Protein AF-A0A924K5R7-F1 (afdb_monomer)

Nearest PDB structures (foldseek):
  2pjr-assembly1_G  TM=7.767E-01  e=1.883E-01  Geobacillus stearothermophilus

pLDDT: mean 79.36, std 16.18, range [39.41, 94.88]

Sequence (111 aa):
PFKPGDDDKAMSEATGPMSESIVQRLQEERRLMYVGITRAQRSLSVSWTKKRKKGREMVAGLPSRFIAEMALEKSTTKEDPREKLKALRAEFARKASDSAAAAAAADQGIG

Secondary structure (DSSP, 8-state):
-----------S---STHHHHHHHHHHHHHHHHHHHHHH-SS-------SEEEETTEEEEPPPPHHHHHTTTTS------HHHHHHHHHHHHHHHHHHHHHHHHHHHTT--

Mean predicted aligned error: 16.39 Å

Radius of gyration: 31.6 Å; Cα contacts (8 Å, |Δi|>4): 25; chains: 1; bounding box: 84×30×81 Å

Structure (mmCIF, N/CA/C/O backbone):
data_AF-A0A924K5R7-F1
#
_entry.id   AF-A0A924K5R7-F1
#
loop_
_atom_site.group_PDB
_atom_site.id
_atom_site.type_symbol
_atom_site.label_atom_id
_atom_site.label_alt_id
_atom_site.label_comp_id
_atom_site.label_asym_id
_atom_site.label_entity_id
_atom_site.label_seq_id
_atom_site.pdbx_PDB_ins_code
_atom_site.Cartn_x
_atom_site.Cartn_y
_atom_site.Cartn_z
_atom_site.occupancy
_atom_site.B_iso_or_equiv
_atom_site.auth_seq_id
_atom_site.auth_comp_id
_atom_site.auth_asym_id
_atom_site.auth_atom_id
_atom_site.pdbx_PDB_model_num
ATOM 1 N N . PRO A 1 1 ? 39.863 8.759 -22.762 1.00 45.41 1 PRO A N 1
ATOM 2 C CA . PRO A 1 1 ? 38.887 8.826 -23.878 1.00 45.41 1 PRO A CA 1
ATOM 3 C C . PRO A 1 1 ? 38.192 7.468 -24.080 1.00 45.41 1 PRO A C 1
ATOM 5 O O . PRO A 1 1 ? 38.765 6.555 -24.664 1.00 45.41 1 PRO A O 1
ATOM 8 N N . PHE A 1 2 ? 36.994 7.328 -23.510 1.00 39.41 2 PHE A N 1
ATOM 9 C CA . PHE A 1 2 ? 36.158 6.125 -23.581 1.00 39.41 2 PHE A CA 1
ATOM 10 C C . PHE A 1 2 ? 35.359 6.141 -24.895 1.00 39.41 2 PHE A C 1
ATOM 12 O O . PHE A 1 2 ? 34.754 7.165 -25.209 1.00 39.41 2 PHE A O 1
ATOM 1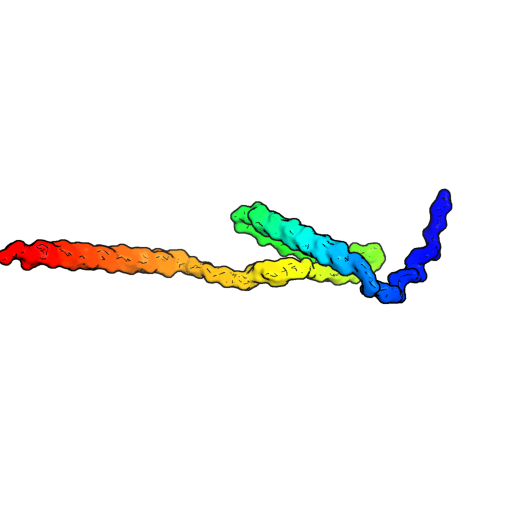9 N N . LYS A 1 3 ? 35.404 5.055 -25.681 1.00 55.56 3 LYS A N 1
ATOM 20 C CA . LYS A 1 3 ? 34.626 4.894 -26.922 1.00 55.56 3 LYS A CA 1
ATOM 21 C C . LYS A 1 3 ? 33.296 4.197 -26.595 1.00 55.56 3 LYS A C 1
ATOM 23 O O . LYS A 1 3 ? 33.343 3.046 -26.175 1.00 55.56 3 LYS A O 1
ATOM 28 N N . PRO A 1 4 ? 32.135 4.841 -26.791 1.00 53.12 4 PRO A N 1
ATOM 29 C CA . PRO A 1 4 ? 30.834 4.184 -26.703 1.00 53.12 4 PRO A CA 1
ATOM 30 C C . PRO A 1 4 ? 30.481 3.607 -28.080 1.00 53.12 4 PRO A C 1
ATOM 32 O O . PRO A 1 4 ? 30.302 4.374 -29.027 1.00 53.12 4 PRO A O 1
ATOM 35 N N . GLY A 1 5 ? 30.423 2.280 -28.206 1.00 52.31 5 GLY A N 1
ATOM 36 C CA . GLY A 1 5 ? 30.093 1.642 -29.485 1.00 52.31 5 GLY A CA 1
ATOM 37 C C . GLY A 1 5 ? 29.723 0.156 -29.477 1.00 52.31 5 GLY A C 1
ATOM 38 O O . GLY A 1 5 ? 29.210 -0.287 -30.494 1.00 52.31 5 GLY A O 1
ATOM 39 N N . ASP A 1 6 ? 29.906 -0.597 -28.385 1.00 54.84 6 ASP A N 1
ATOM 40 C CA . ASP A 1 6 ? 29.791 -2.072 -28.434 1.00 54.84 6 ASP A CA 1
ATOM 41 C C . ASP A 1 6 ? 28.659 -2.699 -27.591 1.00 54.84 6 ASP A C 1
ATOM 43 O O . ASP A 1 6 ? 28.609 -3.918 -27.459 1.00 54.84 6 ASP A O 1
ATOM 47 N N . ASP A 1 7 ? 27.699 -1.929 -27.064 1.00 56.34 7 ASP A N 1
ATOM 48 C CA . ASP A 1 7 ? 26.655 -2.502 -26.185 1.00 56.34 7 ASP A CA 1
ATOM 49 C C . ASP A 1 7 ? 25.359 -2.947 -26.907 1.00 56.34 7 ASP A C 1
ATOM 51 O O . ASP A 1 7 ? 24.425 -3.439 -26.270 1.00 56.34 7 ASP A O 1
ATOM 55 N N . ASP A 1 8 ? 25.288 -2.861 -28.240 1.00 54.50 8 ASP A N 1
ATOM 56 C CA . ASP A 1 8 ? 24.121 -3.300 -29.022 1.00 54.50 8 ASP A CA 1
ATOM 57 C C . ASP A 1 8 ? 24.192 -4.791 -29.403 1.00 54.50 8 ASP A C 1
ATOM 59 O O . ASP A 1 8 ? 24.158 -5.150 -30.580 1.00 54.50 8 ASP A O 1
ATOM 63 N N . LYS A 1 9 ? 24.266 -5.695 -28.414 1.00 50.72 9 LYS A N 1
ATOM 64 C CA . LYS A 1 9 ? 23.784 -7.087 -28.570 1.00 50.72 9 LYS A CA 1
ATOM 65 C C . LYS A 1 9 ? 23.672 -7.835 -27.234 1.00 50.72 9 LYS A C 1
ATOM 67 O O . LYS A 1 9 ? 24.526 -8.632 -26.865 1.00 50.72 9 LYS A O 1
ATOM 72 N N . ALA A 1 10 ? 22.549 -7.653 -26.545 1.00 47.38 10 ALA A N 1
ATOM 73 C CA . ALA A 1 10 ? 22.117 -8.564 -25.482 1.00 47.38 10 ALA A CA 1
ATOM 74 C C . ALA A 1 10 ? 20.592 -8.752 -25.518 1.00 47.38 10 ALA A C 1
ATOM 76 O O . ALA A 1 10 ? 19.862 -8.329 -24.627 1.00 47.38 10 ALA A O 1
ATOM 77 N N . MET A 1 11 ? 20.103 -9.373 -26.590 1.00 51.88 11 MET A N 1
ATOM 78 C CA . MET A 1 11 ? 18.738 -9.901 -26.676 1.00 51.88 11 MET A CA 1
ATOM 79 C C . MET A 1 11 ? 18.793 -11.330 -27.221 1.00 51.88 11 MET A C 1
ATOM 81 O O . MET A 1 11 ? 18.534 -11.568 -28.395 1.00 51.88 11 MET A O 1
ATOM 85 N N . SER A 1 12 ? 19.153 -12.278 -26.356 1.00 45.91 12 SER A N 1
ATOM 86 C CA . SER A 1 12 ? 18.720 -13.676 -26.459 1.00 45.91 12 SER A CA 1
ATOM 87 C C . SER A 1 12 ? 18.956 -14.402 -25.129 1.00 45.91 12 SER A C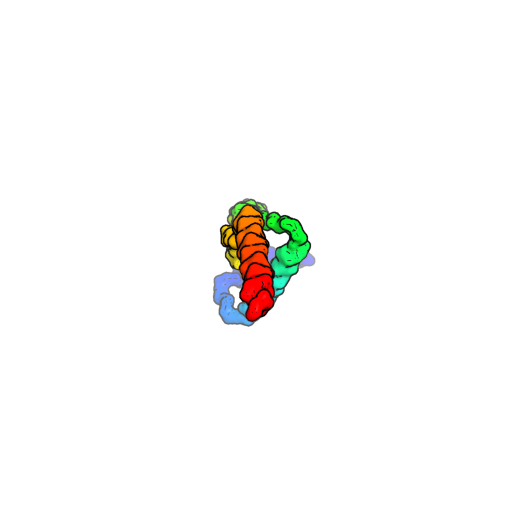 1
ATOM 89 O O . SER A 1 12 ? 20.078 -14.427 -24.636 1.00 45.91 12 SER A O 1
ATOM 91 N N . GLU A 1 13 ? 17.880 -14.990 -24.597 1.00 48.88 13 GLU A N 1
ATOM 92 C CA . GLU A 1 13 ? 17.834 -16.011 -23.533 1.00 48.88 13 GLU A CA 1
ATOM 93 C C . GLU A 1 13 ? 18.341 -15.641 -22.125 1.00 48.88 13 GLU A C 1
ATOM 95 O O . GLU A 1 13 ? 19.483 -15.871 -21.744 1.00 48.88 13 GLU A O 1
ATOM 100 N N . ALA A 1 14 ? 17.421 -15.162 -21.279 1.00 50.81 14 ALA A N 1
ATOM 101 C CA . ALA A 1 14 ? 17.636 -15.023 -19.838 1.00 50.81 14 ALA A CA 1
ATOM 102 C C . ALA A 1 14 ? 16.989 -16.187 -19.063 1.00 50.81 14 ALA A C 1
ATOM 104 O O . ALA A 1 14 ? 15.938 -16.025 -18.444 1.00 50.81 14 ALA A O 1
ATOM 105 N N . THR A 1 15 ? 17.648 -17.347 -19.063 1.00 50.66 15 THR A N 1
ATOM 106 C CA . THR A 1 15 ? 17.348 -18.465 -18.150 1.00 50.66 15 THR A CA 1
ATOM 107 C C . THR A 1 15 ? 18.590 -18.723 -17.290 1.00 50.66 15 THR A C 1
ATOM 109 O O . THR A 1 15 ? 19.457 -19.511 -17.648 1.00 50.66 15 THR A O 1
ATOM 112 N N . GLY A 1 16 ? 18.722 -17.989 -16.179 1.00 53.78 16 GLY A N 1
ATOM 113 C CA . GLY A 1 16 ? 19.874 -18.039 -15.264 1.00 53.78 16 GLY A CA 1
ATOM 114 C C . GLY A 1 16 ? 19.697 -17.124 -14.032 1.00 53.78 16 GLY A C 1
ATOM 115 O O . GLY A 1 16 ? 18.718 -16.379 -13.995 1.00 53.78 16 GLY A O 1
ATOM 116 N N . PRO A 1 17 ? 20.618 -17.142 -13.040 1.00 51.03 17 PRO A N 1
ATOM 117 C CA . PRO A 1 17 ? 20.482 -16.762 -11.605 1.00 51.03 17 PRO A CA 1
ATOM 118 C C . PRO A 1 17 ? 20.010 -15.329 -11.264 1.00 51.03 17 PRO A C 1
ATOM 120 O O . PRO A 1 17 ? 19.917 -14.947 -10.099 1.00 51.03 17 PRO A O 1
ATOM 123 N N . MET A 1 18 ? 19.637 -14.532 -12.261 1.00 55.78 18 MET A N 1
ATOM 124 C CA . MET A 1 18 ? 18.949 -13.253 -12.088 1.00 55.78 18 MET A CA 1
ATOM 125 C C . MET A 1 18 ? 17.586 -13.401 -11.395 1.00 55.78 18 MET A C 1
ATOM 127 O O . MET A 1 18 ? 17.141 -12.454 -10.747 1.00 55.78 18 MET A O 1
ATOM 131 N N . SER A 1 19 ? 16.935 -14.567 -11.479 1.00 68.44 19 SER A N 1
ATOM 132 C CA . SER A 1 19 ? 15.606 -14.804 -10.898 1.00 68.44 19 SER A CA 1
ATOM 133 C C . SER A 1 19 ? 15.573 -14.619 -9.379 1.00 68.44 19 SER A C 1
ATOM 135 O O . SER A 1 19 ? 14.687 -13.931 -8.875 1.00 68.44 19 SER A O 1
ATOM 137 N N . GLU A 1 20 ? 16.555 -15.145 -8.648 1.00 76.94 20 GLU A N 1
ATOM 138 C CA . GLU A 1 20 ? 16.593 -15.041 -7.186 1.00 76.94 20 GLU A CA 1
ATOM 139 C C . GLU A 1 20 ? 16.828 -13.594 -6.733 1.00 76.94 20 GLU A C 1
ATOM 141 O O . GLU A 1 20 ? 16.129 -13.089 -5.854 1.00 76.94 20 GLU A O 1
ATOM 146 N N . SER A 1 21 ? 17.716 -12.871 -7.424 1.00 86.00 21 SER A N 1
ATOM 147 C CA . SER A 1 21 ? 17.946 -11.443 -7.174 1.00 86.00 21 SER A CA 1
ATOM 148 C C . SER A 1 21 ? 16.692 -10.593 -7.429 1.00 86.00 21 SER A C 1
ATOM 150 O O . SER A 1 21 ? 16.402 -9.654 -6.686 1.00 86.00 21 SER A O 1
ATOM 152 N N . ILE A 1 22 ? 15.906 -10.940 -8.455 1.00 88.31 22 ILE A N 1
ATOM 153 C CA . ILE A 1 22 ? 14.646 -10.267 -8.784 1.00 88.31 22 ILE A CA 1
ATOM 154 C C . ILE A 1 22 ? 13.601 -10.554 -7.705 1.00 88.31 22 ILE A C 1
ATOM 156 O O . ILE A 1 22 ? 12.892 -9.637 -7.289 1.00 88.31 22 ILE A O 1
ATOM 160 N N . VAL A 1 23 ? 13.519 -11.796 -7.222 1.00 89.94 23 VAL A N 1
ATOM 161 C CA . VAL A 1 23 ? 12.607 -12.180 -6.135 1.00 89.94 23 VAL A CA 1
ATOM 162 C C . VAL A 1 23 ? 12.960 -11.441 -4.846 1.00 89.94 23 VAL A C 1
ATOM 164 O O . VAL A 1 23 ? 12.069 -10.872 -4.218 1.00 89.94 23 VAL A O 1
ATOM 167 N N . GLN A 1 24 ? 14.241 -11.372 -4.478 1.00 92.19 24 GLN A N 1
ATOM 168 C CA . GLN A 1 24 ? 14.693 -10.639 -3.292 1.00 92.19 24 GLN A CA 1
ATOM 169 C C . GLN A 1 24 ? 14.371 -9.145 -3.388 1.00 92.19 24 GLN A C 1
ATOM 171 O O . GLN A 1 24 ? 13.769 -8.583 -2.473 1.00 92.19 24 GLN A O 1
ATOM 176 N N . ARG A 1 25 ? 14.682 -8.503 -4.523 1.00 90.56 25 ARG A N 1
ATOM 177 C CA . ARG A 1 25 ? 14.317 -7.095 -4.759 1.00 90.56 25 ARG A CA 1
ATOM 178 C C . ARG A 1 25 ? 12.811 -6.884 -4.675 1.00 90.56 25 ARG A C 1
ATOM 180 O O . ARG A 1 25 ? 12.361 -5.896 -4.110 1.00 90.56 25 ARG A O 1
ATOM 187 N N . LEU A 1 26 ? 12.022 -7.820 -5.199 1.00 91.06 26 LEU A N 1
ATOM 188 C CA . LEU A 1 26 ? 10.570 -7.725 -5.146 1.00 91.06 26 LEU A CA 1
ATOM 189 C C . LEU A 1 26 ? 10.025 -7.823 -3.716 1.00 91.06 26 LEU A C 1
ATOM 191 O O . LEU A 1 26 ? 9.086 -7.107 -3.366 1.00 91.06 26 LEU A O 1
ATOM 195 N N . GLN A 1 27 ? 10.589 -8.712 -2.901 1.00 93.19 27 GLN A N 1
ATOM 196 C CA . GLN A 1 27 ? 10.240 -8.821 -1.486 1.00 93.19 27 GLN A CA 1
ATOM 197 C C . GLN A 1 27 ? 10.602 -7.545 -0.728 1.00 93.19 27 GLN A C 1
ATOM 199 O O . GLN A 1 27 ? 9.821 -7.094 0.107 1.00 93.19 27 GLN A O 1
ATOM 204 N N . GLU A 1 28 ? 11.740 -6.934 -1.047 1.00 94.75 28 GLU A N 1
ATOM 205 C CA . GLU A 1 28 ? 12.152 -5.685 -0.417 1.00 94.75 28 GLU A CA 1
ATOM 206 C C . GLU A 1 28 ? 11.237 -4.517 -0.804 1.00 94.75 28 GLU A C 1
ATOM 208 O O . GLU A 1 28 ? 10.705 -3.831 0.064 1.00 94.75 28 GLU A O 1
ATOM 213 N N . GLU A 1 29 ? 10.922 -4.362 -2.090 1.00 92.94 29 GLU A N 1
ATOM 214 C CA . GLU A 1 29 ? 9.946 -3.373 -2.568 1.00 92.94 29 GLU A CA 1
ATOM 215 C C . GLU A 1 29 ? 8.562 -3.558 -1.914 1.00 92.94 29 GLU A C 1
ATOM 217 O O . GLU A 1 29 ? 7.882 -2.589 -1.567 1.00 92.94 29 GLU A O 1
ATOM 222 N N . ARG A 1 30 ? 8.154 -4.811 -1.665 1.00 92.50 30 ARG A N 1
ATOM 223 C CA . ARG A 1 30 ? 6.923 -5.124 -0.923 1.00 92.50 30 ARG A CA 1
ATOM 224 C C . ARG A 1 30 ? 6.996 -4.643 0.528 1.00 92.50 30 ARG A C 1
ATOM 226 O O . ARG A 1 30 ? 6.014 -4.090 1.025 1.00 92.50 30 ARG A O 1
ATOM 233 N N . ARG A 1 31 ? 8.133 -4.833 1.208 1.00 94.25 31 ARG A N 1
ATOM 234 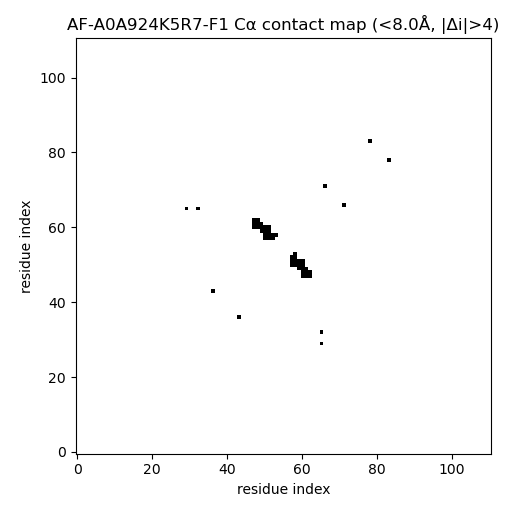C CA . ARG A 1 31 ? 8.341 -4.338 2.581 1.00 94.25 31 ARG A CA 1
ATOM 235 C C . ARG A 1 31 ? 8.302 -2.815 2.629 1.00 94.25 31 ARG A C 1
ATOM 237 O O . ARG A 1 31 ? 7.618 -2.263 3.487 1.00 94.25 31 ARG A O 1
ATOM 244 N N . LEU A 1 32 ? 8.955 -2.145 1.681 1.00 94.00 32 LEU A N 1
ATOM 245 C CA . LEU A 1 32 ? 8.932 -0.685 1.576 1.00 94.00 32 LEU A CA 1
ATOM 246 C C . LEU A 1 32 ? 7.509 -0.151 1.385 1.00 94.00 32 LEU A C 1
ATOM 248 O O . LEU A 1 32 ? 7.105 0.789 2.070 1.00 94.00 32 LEU A O 1
ATOM 252 N N . MET A 1 33 ? 6.721 -0.788 0.516 1.00 91.94 33 MET A N 1
ATOM 253 C CA . MET A 1 33 ? 5.316 -0.434 0.325 1.00 91.94 33 MET A CA 1
ATOM 254 C C . MET A 1 33 ? 4.506 -0.612 1.619 1.00 91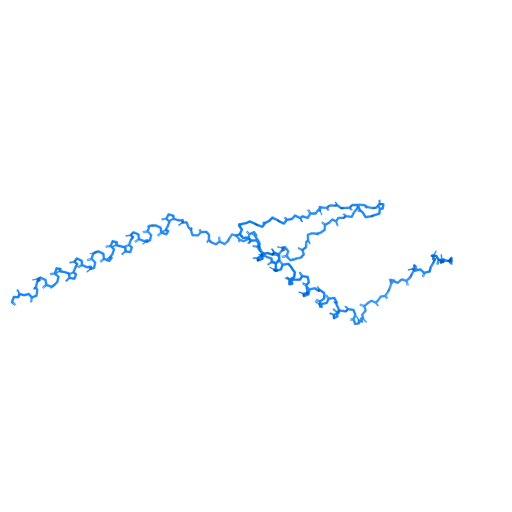.94 33 MET A C 1
ATOM 256 O O . MET A 1 33 ? 3.783 0.299 2.016 1.00 91.94 33 MET A O 1
ATOM 260 N N . TYR A 1 34 ? 4.659 -1.744 2.317 1.00 92.81 34 TYR A N 1
ATOM 261 C CA . TYR A 1 34 ? 3.975 -2.003 3.591 1.00 92.81 34 TYR A CA 1
ATOM 262 C C . TYR A 1 34 ? 4.295 -0.945 4.656 1.00 92.81 34 TYR A C 1
ATOM 264 O O . TYR A 1 34 ? 3.389 -0.422 5.309 1.00 92.81 34 TYR A O 1
ATOM 272 N N . VAL A 1 35 ? 5.573 -0.583 4.804 1.00 94.88 35 VAL A N 1
ATOM 273 C CA . VAL A 1 35 ? 5.996 0.487 5.720 1.00 94.88 35 VAL A CA 1
ATOM 274 C C . VAL A 1 35 ? 5.363 1.820 5.316 1.00 94.88 35 VAL A C 1
ATOM 276 O O . VAL A 1 35 ? 4.855 2.537 6.172 1.00 94.88 35 VAL A O 1
ATOM 279 N N . GLY A 1 36 ? 5.330 2.143 4.020 1.00 91.19 36 GLY A N 1
ATOM 280 C CA . GLY A 1 36 ? 4.688 3.361 3.519 1.00 91.19 36 GLY A CA 1
ATOM 281 C C . GLY A 1 36 ? 3.195 3.437 3.856 1.00 91.19 36 GLY A C 1
ATOM 282 O O . GLY A 1 36 ? 2.727 4.474 4.324 1.00 91.19 36 GLY A O 1
ATOM 283 N N . ILE A 1 37 ? 2.468 2.330 3.680 1.00 90.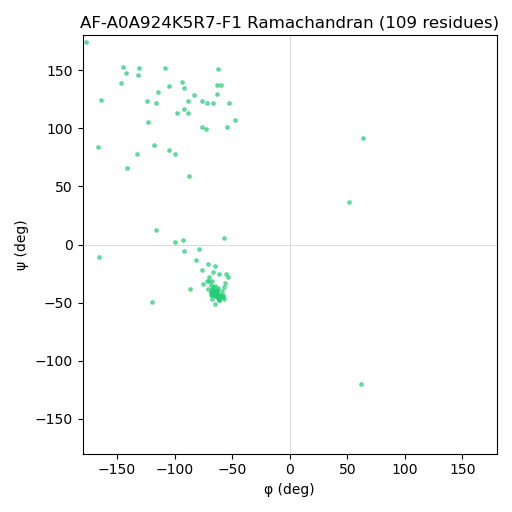12 37 ILE A N 1
ATOM 284 C CA . ILE A 1 37 ? 1.031 2.231 3.983 1.00 90.12 37 ILE A CA 1
ATOM 285 C C . ILE A 1 37 ? 0.784 2.395 5.483 1.00 90.12 37 ILE A C 1
ATOM 287 O O . ILE A 1 37 ? -0.029 3.218 5.894 1.00 90.12 37 ILE A O 1
ATOM 291 N N . THR A 1 38 ? 1.503 1.631 6.305 1.00 92.44 38 THR A N 1
ATOM 292 C CA . THR A 1 38 ? 1.307 1.598 7.765 1.00 92.44 38 THR A CA 1
ATOM 293 C C . THR A 1 38 ? 1.772 2.872 8.469 1.00 92.44 38 THR A C 1
ATOM 295 O O . THR A 1 38 ? 1.370 3.132 9.600 1.00 92.44 38 THR A O 1
ATOM 298 N N . ARG A 1 39 ? 2.582 3.704 7.803 1.00 94.56 39 ARG A N 1
ATOM 299 C CA . ARG A 1 39 ? 3.006 5.008 8.326 1.00 94.56 39 ARG A CA 1
ATOM 300 C C . ARG A 1 39 ? 1.917 6.079 8.231 1.00 94.56 39 ARG A C 1
ATOM 302 O O . ARG A 1 39 ? 1.979 7.070 8.960 1.00 94.56 39 ARG A O 1
ATOM 309 N N . ALA A 1 40 ? 0.936 5.916 7.344 1.00 91.56 40 ALA A N 1
ATOM 310 C CA . ALA A 1 40 ? -0.169 6.856 7.209 1.00 91.56 40 ALA A CA 1
ATOM 311 C C . ALA A 1 40 ? -1.127 6.746 8.409 1.00 91.56 40 ALA A C 1
ATOM 313 O O . ALA A 1 40 ? -1.693 5.691 8.668 1.00 91.56 40 ALA A O 1
ATOM 314 N N . GLN A 1 41 ? -1.334 7.847 9.138 1.00 91.50 41 GLN A N 1
ATOM 315 C CA . GLN A 1 41 ? -2.180 7.845 10.342 1.00 91.50 41 GLN A CA 1
ATOM 316 C C . GLN A 1 41 ? -3.667 8.079 10.053 1.00 91.50 41 GLN A C 1
ATOM 318 O O . GLN A 1 41 ? -4.524 7.525 10.733 1.00 91.50 41 GLN A O 1
ATOM 323 N N . ARG A 1 42 ? -3.979 8.963 9.096 1.00 91.25 42 ARG A N 1
ATOM 324 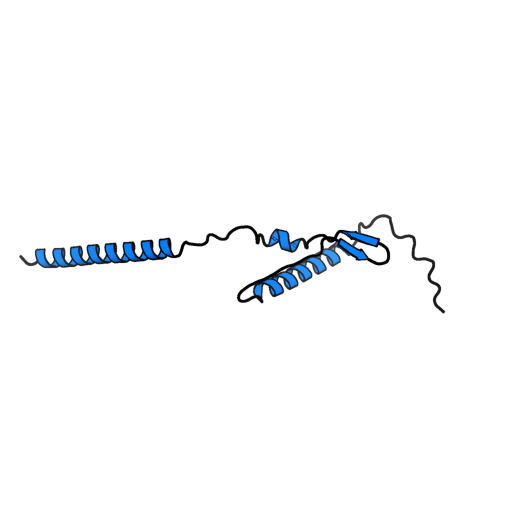C CA . ARG A 1 42 ? -5.357 9.420 8.826 1.00 91.25 42 ARG A CA 1
ATOM 325 C C . ARG A 1 42 ? -5.810 9.097 7.413 1.00 91.25 42 ARG A C 1
ATOM 327 O O . ARG A 1 42 ? -6.897 8.567 7.221 1.00 91.25 42 ARG A O 1
ATOM 334 N N . SER A 1 43 ? -4.990 9.441 6.429 1.00 88.94 43 SER A N 1
ATOM 335 C CA . SER A 1 43 ? -5.283 9.216 5.020 1.00 88.94 43 SER A CA 1
ATOM 336 C C . SER A 1 43 ? -4.017 8.825 4.272 1.00 88.94 43 SER A C 1
ATOM 338 O O . SER A 1 43 ? -2.916 9.270 4.601 1.00 88.94 43 SER A O 1
ATOM 340 N N . LEU A 1 44 ? -4.200 7.987 3.257 1.00 8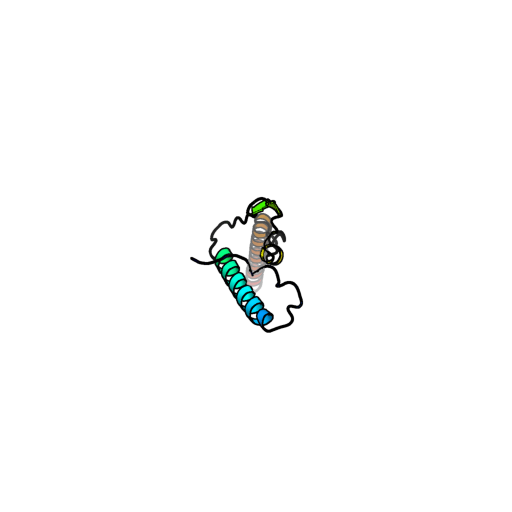9.00 44 LEU A N 1
ATOM 341 C CA . LEU A 1 44 ? -3.171 7.578 2.316 1.00 89.00 44 LEU A CA 1
ATOM 342 C C . LEU A 1 44 ? -3.671 7.905 0.909 1.00 89.00 44 LEU A C 1
ATOM 344 O O . LEU A 1 44 ? -4.727 7.425 0.503 1.00 89.00 44 LEU A O 1
ATOM 348 N N . SER A 1 45 ? -2.899 8.697 0.170 1.00 90.62 45 SER A N 1
ATOM 349 C CA . SER A 1 45 ? -3.170 9.011 -1.234 1.00 90.62 45 SER A CA 1
ATOM 350 C C . SER A 1 45 ? -2.046 8.449 -2.092 1.00 90.62 45 SER A C 1
ATOM 352 O O . SER A 1 45 ? -0.885 8.809 -1.903 1.00 90.62 45 SER A O 1
ATOM 354 N N . VAL A 1 46 ? -2.387 7.582 -3.045 1.00 89.50 46 VAL A N 1
ATOM 355 C CA . VAL A 1 46 ? -1.430 6.966 -3.975 1.00 89.50 46 VAL A CA 1
ATOM 356 C C . VAL A 1 46 ? -1.736 7.449 -5.387 1.00 89.50 46 VAL A C 1
ATOM 358 O O . VAL A 1 46 ? -2.885 7.416 -5.820 1.00 89.50 46 VAL A O 1
ATOM 361 N N . SER A 1 47 ? -0.715 7.894 -6.117 1.00 91.12 47 SER A N 1
ATOM 362 C CA . SER A 1 47 ? -0.851 8.382 -7.491 1.00 91.12 47 SER A CA 1
ATOM 363 C C . SER A 1 47 ? 0.179 7.739 -8.419 1.00 91.12 47 SER A C 1
ATOM 365 O O . SER A 1 47 ? 1.262 7.329 -8.002 1.00 91.12 47 SER A O 1
ATOM 367 N N . TRP A 1 48 ? -0.171 7.626 -9.700 1.00 92.81 48 TRP A N 1
ATOM 368 C CA . TRP A 1 48 ? 0.721 7.159 -10.760 1.00 92.81 48 TRP A CA 1
ATOM 369 C C . TRP A 1 48 ? 0.419 7.896 -12.065 1.00 92.81 48 TRP A C 1
ATOM 371 O O . TRP A 1 48 ? -0.702 8.347 -12.312 1.00 92.81 48 TRP A O 1
ATOM 381 N N . THR A 1 49 ? 1.423 8.015 -12.929 1.00 93.56 49 THR A N 1
ATOM 382 C CA . THR A 1 49 ? 1.286 8.720 -14.207 1.00 93.56 49 THR A CA 1
ATOM 383 C C . THR A 1 49 ? 0.873 7.753 -15.313 1.00 93.56 49 THR A C 1
ATOM 385 O O . THR A 1 49 ? 1.488 6.705 -15.466 1.00 93.56 49 THR A O 1
ATOM 388 N N . LYS A 1 50 ? -0.110 8.119 -16.148 1.00 92.62 50 LYS A N 1
ATOM 389 C CA . LYS A 1 50 ? -0.542 7.295 -17.299 1.00 92.62 50 LYS A CA 1
ATOM 390 C C . LYS A 1 50 ? 0.481 7.245 -18.437 1.00 92.62 50 LYS A C 1
ATOM 392 O O . LYS A 1 50 ? 0.549 6.256 -19.159 1.00 92.62 50 LYS A O 1
ATOM 397 N N . LYS A 1 51 ? 1.261 8.313 -18.633 1.00 94.62 51 LYS A N 1
ATOM 398 C CA . LYS A 1 51 ? 2.332 8.399 -19.637 1.00 94.62 51 LYS A CA 1
ATOM 399 C C . LYS A 1 51 ? 3.472 9.259 -19.106 1.00 94.62 51 LYS A C 1
ATOM 401 O O . LYS A 1 51 ? 3.212 10.301 -18.514 1.00 94.62 51 LYS A O 1
ATOM 406 N N . ARG A 1 52 ? 4.720 8.863 -19.342 1.00 93.75 52 ARG A N 1
ATOM 407 C CA . ARG A 1 52 ? 5.905 9.647 -18.976 1.00 93.75 52 ARG A CA 1
ATOM 408 C C . ARG A 1 52 ? 6.876 9.743 -20.145 1.00 93.75 52 ARG A C 1
ATOM 410 O O . ARG A 1 52 ? 7.022 8.791 -20.909 1.00 93.75 52 ARG A O 1
ATOM 417 N N . LYS A 1 53 ? 7.566 10.875 -20.260 1.00 94.81 53 LYS A N 1
ATOM 418 C CA . LYS A 1 53 ? 8.632 11.050 -21.247 1.00 94.81 53 LYS A CA 1
ATOM 419 C C . LYS A 1 53 ? 9.881 10.304 -20.775 1.00 94.81 53 LYS A C 1
ATOM 421 O O . LYS A 1 53 ? 10.355 10.544 -19.667 1.00 94.81 53 LYS A O 1
ATOM 426 N N . LYS A 1 54 ? 10.403 9.392 -21.592 1.00 92.81 54 LYS A N 1
ATOM 427 C CA . LYS A 1 54 ? 11.670 8.688 -21.359 1.00 92.81 54 LYS A CA 1
ATOM 428 C C . LYS A 1 54 ? 12.562 8.945 -22.571 1.00 92.81 54 LYS A C 1
ATOM 430 O O . LYS A 1 54 ? 12.317 8.420 -23.651 1.00 92.81 54 LYS A O 1
ATOM 435 N N . GLY A 1 55 ? 13.564 9.809 -22.410 1.00 92.06 55 GLY A N 1
ATOM 436 C CA . GLY A 1 55 ? 14.379 10.276 -23.533 1.00 92.06 55 GLY A CA 1
ATOM 437 C C . GLY A 1 55 ? 13.536 11.032 -24.566 1.00 92.06 55 GLY A C 1
ATOM 438 O O . GLY A 1 55 ? 12.915 12.049 -24.244 1.00 92.06 55 GLY A O 1
ATOM 439 N N . ARG A 1 56 ? 13.511 10.533 -25.807 1.00 93.38 56 ARG A N 1
ATOM 440 C CA . ARG A 1 56 ? 12.713 11.102 -26.908 1.00 93.38 56 ARG A CA 1
ATOM 441 C C . ARG A 1 56 ? 11.318 10.481 -27.039 1.00 93.38 56 ARG A C 1
ATOM 443 O O . ARG A 1 56 ? 10.520 10.978 -27.825 1.00 93.38 56 ARG A O 1
ATOM 450 N N . GLU A 1 57 ? 11.004 9.455 -26.254 1.00 93.06 57 GLU A N 1
ATOM 451 C CA . GLU A 1 57 ? 9.769 8.682 -26.391 1.00 93.06 57 GLU A CA 1
ATOM 452 C C . GLU A 1 57 ? 8.770 8.954 -25.264 1.00 93.06 57 GLU A C 1
ATOM 454 O O . GLU A 1 57 ? 9.134 9.285 -24.130 1.00 93.06 57 GLU A O 1
ATOM 459 N N . MET A 1 58 ? 7.485 8.781 -25.578 1.00 93.88 58 MET A N 1
ATOM 460 C CA . MET A 1 58 ? 6.397 8.783 -24.603 1.00 93.88 58 MET A CA 1
ATOM 461 C C . MET A 1 58 ? 6.039 7.343 -24.243 1.00 93.88 58 MET A C 1
ATOM 463 O O . MET A 1 58 ? 5.504 6.606 -25.064 1.00 93.88 58 MET A O 1
ATOM 467 N N . VAL A 1 59 ? 6.297 6.960 -22.994 1.00 94.56 59 VAL A N 1
ATOM 468 C CA . VAL A 1 59 ? 6.087 5.596 -22.495 1.00 94.56 59 VAL A CA 1
ATOM 469 C C . VAL A 1 59 ? 4.844 5.554 -21.615 1.00 94.56 59 VAL A C 1
ATOM 471 O O . VAL A 1 59 ? 4.653 6.431 -20.769 1.00 94.56 59 VAL A O 1
ATOM 474 N N . ALA A 1 60 ? 4.003 4.533 -21.790 1.00 94.19 60 ALA A N 1
ATOM 475 C CA . ALA A 1 60 ? 2.868 4.293 -20.905 1.00 94.19 60 ALA A CA 1
ATOM 476 C C . ALA A 1 60 ? 3.360 3.985 -19.482 1.00 94.19 60 ALA A C 1
ATOM 478 O O . ALA A 1 60 ? 4.241 3.152 -19.277 1.00 94.19 60 ALA A O 1
ATOM 479 N N . GLY A 1 61 ? 2.804 4.678 -18.495 1.00 91.31 61 GLY A N 1
ATOM 480 C CA . GLY A 1 61 ? 3.047 4.369 -17.096 1.00 91.31 61 GLY A CA 1
ATOM 481 C C . GLY A 1 61 ? 2.041 3.330 -16.624 1.00 91.31 61 GLY A C 1
ATOM 482 O O . GLY A 1 61 ? 0.830 3.528 -16.737 1.00 91.31 61 GLY A O 1
ATOM 483 N N . LEU A 1 62 ? 2.558 2.215 -16.120 1.00 90.50 62 LEU A N 1
ATOM 484 C CA . LEU A 1 62 ? 1.759 1.156 -15.521 1.00 90.50 62 LEU A CA 1
ATOM 485 C C . LEU A 1 62 ? 1.678 1.381 -14.005 1.00 90.50 62 LEU A C 1
ATOM 487 O O . LEU A 1 62 ? 2.685 1.763 -13.399 1.00 90.50 62 LEU A O 1
ATOM 491 N N . PRO A 1 63 ? 0.509 1.158 -13.382 1.00 90.62 63 PRO A N 1
ATOM 492 C CA . PRO A 1 63 ? 0.397 1.205 -11.931 1.00 90.62 63 PRO A CA 1
ATOM 493 C C . PRO A 1 63 ? 1.269 0.120 -11.285 1.00 90.62 63 PRO A C 1
ATOM 495 O O . PRO A 1 63 ? 1.504 -0.943 -11.865 1.00 90.62 63 PRO A O 1
ATOM 498 N N . SER A 1 64 ? 1.741 0.380 -10.063 1.00 90.94 64 SER A N 1
ATOM 499 C CA . SER A 1 64 ? 2.485 -0.622 -9.295 1.00 90.94 64 SER A CA 1
ATOM 500 C C . SER A 1 64 ? 1.599 -1.829 -8.985 1.00 90.94 64 SER A C 1
ATOM 502 O O . SER A 1 64 ? 0.450 -1.671 -8.570 1.00 90.94 64 SER A O 1
ATOM 504 N N . ARG A 1 65 ? 2.154 -3.039 -9.125 1.00 88.94 65 ARG A N 1
ATOM 505 C CA . ARG A 1 65 ? 1.445 -4.301 -8.845 1.00 88.94 65 ARG A CA 1
ATOM 506 C C . ARG A 1 65 ? 0.883 -4.367 -7.422 1.00 88.94 65 ARG A C 1
ATOM 508 O O . ARG A 1 65 ? -0.204 -4.891 -7.217 1.00 88.94 65 ARG A O 1
ATOM 515 N N . PHE A 1 66 ? 1.573 -3.757 -6.457 1.00 90.19 66 PHE A N 1
ATOM 516 C CA . PHE A 1 66 ? 1.139 -3.745 -5.061 1.00 90.19 66 PHE A CA 1
ATOM 517 C C . PHE A 1 66 ? -0.158 -2.957 -4.847 1.00 90.19 66 PHE A C 1
ATOM 519 O O . PHE A 1 66 ? -0.883 -3.243 -3.901 1.00 90.19 66 PHE A O 1
ATOM 526 N N . ILE A 1 67 ? -0.492 -2.009 -5.734 1.00 87.75 67 ILE A N 1
ATOM 527 C CA . ILE A 1 67 ? -1.750 -1.254 -5.648 1.00 87.75 67 ILE A CA 1
ATOM 528 C C . ILE A 1 67 ? -2.954 -2.181 -5.817 1.00 87.75 67 ILE A C 1
ATOM 530 O O . ILE A 1 67 ? -3.913 -2.080 -5.056 1.00 87.75 67 ILE A O 1
ATOM 534 N N . ALA A 1 68 ? -2.881 -3.119 -6.763 1.00 86.25 68 ALA A N 1
ATOM 535 C CA . ALA A 1 68 ? -3.943 -4.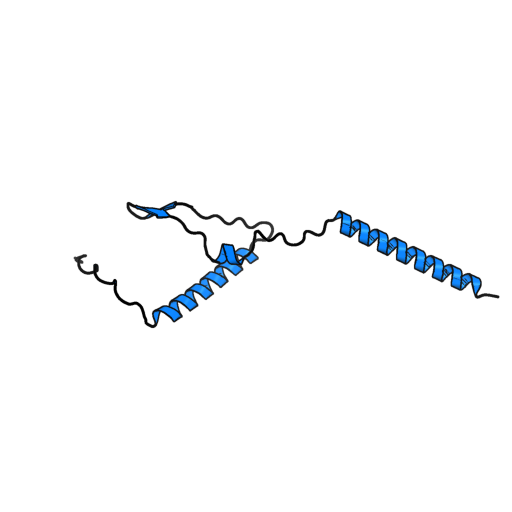098 -6.978 1.00 86.25 68 ALA A CA 1
ATOM 536 C C . ALA A 1 68 ? -4.074 -5.072 -5.794 1.00 86.25 68 ALA A C 1
ATOM 538 O O . ALA A 1 68 ? -5.183 -5.411 -5.385 1.00 86.25 68 ALA A O 1
ATOM 539 N N . GLU A 1 69 ? -2.947 -5.486 -5.212 1.00 85.25 69 GLU A N 1
ATOM 540 C CA . GLU A 1 69 ? -2.912 -6.431 -4.091 1.00 85.25 69 GLU A CA 1
ATOM 541 C C . GLU A 1 69 ? -3.451 -5.841 -2.777 1.00 85.25 69 GLU A C 1
ATOM 543 O O . GLU A 1 69 ? -4.003 -6.578 -1.965 1.00 85.25 69 GLU A O 1
ATOM 548 N N . MET A 1 70 ? -3.346 -4.521 -2.576 1.00 79.94 70 MET A N 1
ATOM 549 C CA . MET A 1 70 ? -3.881 -3.840 -1.386 1.00 79.94 70 MET A CA 1
ATOM 550 C C . MET A 1 70 ? -5.409 -3.899 -1.270 1.00 79.94 70 MET A C 1
ATOM 552 O O . MET A 1 70 ? -5.938 -3.633 -0.194 1.00 79.94 70 MET A O 1
ATOM 556 N N . ALA A 1 71 ? -6.122 -4.197 -2.361 1.00 74.50 71 ALA A N 1
ATOM 557 C CA . ALA A 1 71 ? -7.582 -4.229 -2.397 1.00 74.50 71 ALA A CA 1
ATOM 558 C C . ALA A 1 71 ? -8.256 -2.953 -1.842 1.00 74.50 71 ALA A C 1
ATOM 560 O O . ALA A 1 71 ? -9.322 -3.040 -1.238 1.00 74.50 71 ALA A O 1
ATOM 561 N N . LEU A 1 72 ? -7.658 -1.774 -2.078 1.00 68.69 72 LEU A N 1
ATOM 562 C CA . LEU A 1 72 ? -8.137 -0.473 -1.574 1.00 68.69 72 LEU A CA 1
ATOM 563 C C . LEU A 1 72 ? -9.607 -0.174 -1.932 1.00 68.69 72 LEU A C 1
ATOM 565 O O . LEU A 1 72 ? -10.289 0.530 -1.197 1.00 68.69 72 LEU A O 1
ATOM 569 N N . GLU A 1 73 ? -10.095 -0.733 -3.040 1.00 66.00 73 GLU A N 1
ATOM 570 C CA . GLU A 1 73 ? -11.471 -0.569 -3.531 1.00 66.00 73 GLU A CA 1
ATOM 571 C C . GLU A 1 73 ? -12.488 -1.490 -2.834 1.00 66.00 73 GLU A C 1
ATOM 573 O O . GLU A 1 73 ? -13.699 -1.301 -2.964 1.00 66.00 73 GLU A O 1
ATOM 578 N N . LYS A 1 74 ? -12.038 -2.511 -2.090 1.00 63.78 74 LYS A N 1
ATOM 579 C CA . LYS A 1 74 ? -12.947 -3.352 -1.307 1.00 63.78 74 LYS A CA 1
ATOM 580 C C . LYS A 1 74 ? -13.359 -2.562 -0.073 1.00 63.78 74 LYS A C 1
ATOM 582 O O . LYS A 1 74 ? -12.604 -2.474 0.890 1.00 63.78 74 LYS A O 1
ATOM 587 N N . SER A 1 75 ? -14.566 -2.000 -0.114 1.00 56.81 75 SER A N 1
ATOM 588 C CA . SER A 1 75 ? -15.221 -1.394 1.044 1.00 56.81 75 SER A CA 1
ATOM 589 C C . SER A 1 75 ? -15.123 -2.350 2.232 1.00 56.81 75 SER A C 1
ATOM 591 O O . SER A 1 75 ? -15.819 -3.364 2.273 1.00 56.81 75 SER A O 1
ATOM 593 N N . THR A 1 76 ? -14.274 -2.031 3.208 1.00 59.22 76 THR A N 1
ATOM 594 C CA . THR A 1 76 ? -14.359 -2.654 4.525 1.00 59.22 76 THR A CA 1
ATOM 595 C C . THR A 1 76 ? -15.739 -2.323 5.076 1.00 59.22 76 THR A C 1
ATOM 597 O O . THR A 1 76 ? -16.242 -1.218 4.859 1.00 59.22 76 THR A O 1
ATOM 600 N N . THR A 1 77 ? -16.409 -3.299 5.685 1.00 60.06 77 THR A N 1
ATOM 601 C CA . THR A 1 77 ? -17.770 -3.144 6.201 1.00 60.06 77 THR A CA 1
ATOM 602 C C . THR A 1 77 ? -17.787 -1.950 7.152 1.00 60.06 77 THR A C 1
ATOM 604 O O . THR A 1 77 ? -17.293 -2.031 8.275 1.00 60.06 77 THR A O 1
ATOM 607 N N . LYS A 1 78 ? -18.275 -0.797 6.687 1.00 61.03 78 LYS A N 1
ATOM 608 C CA . LYS A 1 78 ? -18.512 0.351 7.554 1.00 61.03 78 LYS A CA 1
ATOM 609 C C . LYS A 1 78 ? -19.736 -0.020 8.373 1.00 61.03 78 LYS A C 1
ATOM 611 O O . LYS A 1 78 ? -20.844 0.056 7.856 1.00 61.03 78 LYS A O 1
ATOM 616 N N . GLU A 1 79 ? -19.530 -0.475 9.606 1.00 63.84 79 GLU A N 1
ATOM 617 C CA . GLU A 1 79 ? -20.624 -0.555 10.574 1.00 63.84 79 GLU A CA 1
ATOM 618 C C . GLU A 1 79 ? -21.288 0.820 10.635 1.00 63.84 79 GLU A C 1
ATOM 620 O O . GLU A 1 79 ? -20.621 1.825 10.911 1.00 63.84 79 GLU A O 1
ATOM 625 N N . ASP A 1 80 ? -22.586 0.879 10.340 1.00 78.19 80 ASP A N 1
ATOM 626 C CA . ASP A 1 80 ? -23.321 2.130 10.424 1.00 78.19 80 ASP A CA 1
ATOM 627 C C . ASP A 1 80 ? -23.374 2.543 11.909 1.00 78.19 80 ASP A C 1
ATOM 629 O O . ASP A 1 80 ? -23.882 1.787 12.750 1.00 78.19 80 ASP A O 1
ATOM 633 N N . PRO A 1 81 ? -22.861 3.729 12.289 1.00 77.62 81 PRO A N 1
ATOM 634 C CA . PRO A 1 81 ? -22.890 4.186 13.676 1.00 77.62 81 PRO A CA 1
ATOM 635 C C . PRO A 1 81 ? -24.309 4.198 14.265 1.00 77.62 81 PRO A C 1
ATOM 637 O O . PRO A 1 81 ? -24.470 4.050 15.479 1.00 77.62 81 PRO A O 1
ATOM 640 N N . ARG A 1 82 ? -25.351 4.323 13.430 1.00 82.06 82 ARG A N 1
ATOM 641 C CA . ARG A 1 82 ? -26.752 4.239 13.864 1.00 82.06 82 ARG A CA 1
ATOM 642 C C . ARG A 1 82 ? -27.150 2.819 14.255 1.00 82.06 82 ARG A C 1
ATOM 644 O O . ARG A 1 82 ? -27.875 2.657 15.237 1.00 82.06 82 ARG A O 1
ATOM 651 N N . GLU A 1 83 ? -26.676 1.808 13.533 1.00 84.94 83 GLU A N 1
ATOM 652 C CA . GLU A 1 83 ? -26.928 0.400 13.860 1.00 84.94 83 GLU A CA 1
ATOM 653 C C . GLU A 1 83 ? -26.260 0.021 15.176 1.00 84.94 83 GLU A C 1
ATOM 655 O O . GLU A 1 83 ? -26.909 -0.554 16.051 1.00 84.94 83 GLU A O 1
ATOM 660 N N . LYS A 1 84 ? -25.016 0.463 15.379 1.00 82.75 84 LYS A N 1
ATOM 661 C CA . LYS A 1 84 ? -24.297 0.280 16.645 1.00 82.75 84 LYS A CA 1
ATOM 662 C C . LYS A 1 84 ? -25.051 0.899 17.824 1.00 82.75 84 LYS A C 1
ATOM 664 O O . LYS A 1 84 ? -25.221 0.267 18.864 1.00 82.75 84 LYS A O 1
ATOM 669 N N . LEU A 1 85 ? -25.580 2.112 17.644 1.00 85.38 85 LEU A N 1
ATOM 670 C CA . LEU A 1 85 ? -26.361 2.810 18.669 1.00 85.38 85 LEU A CA 1
ATOM 671 C C . LEU A 1 85 ? -27.721 2.140 18.940 1.00 85.38 85 LEU A C 1
ATOM 673 O O . LEU A 1 85 ? -28.206 2.149 20.073 1.00 85.38 85 LEU A O 1
ATOM 677 N N . LYS A 1 86 ? -28.353 1.566 17.909 1.00 89.88 86 LYS A N 1
ATOM 678 C CA . LYS A 1 86 ? -29.603 0.803 18.036 1.00 89.88 86 LYS A CA 1
ATOM 679 C C . LYS A 1 86 ? -29.374 -0.507 18.794 1.00 89.88 86 LYS A C 1
ATOM 681 O O . LYS A 1 86 ? -30.163 -0.817 19.683 1.00 89.88 86 LYS A O 1
ATOM 686 N N . ALA A 1 87 ? -28.289 -1.221 18.491 1.00 89.50 87 ALA A N 1
ATOM 687 C CA . ALA A 1 87 ? -27.900 -2.449 19.181 1.00 89.50 87 ALA A CA 1
ATOM 688 C C . ALA A 1 87 ? -27.624 -2.198 20.672 1.00 89.50 87 ALA A C 1
ATOM 690 O O . ALA A 1 87 ? -28.208 -2.867 21.520 1.00 89.50 87 ALA A O 1
ATOM 691 N N . LEU A 1 88 ? -26.848 -1.155 20.994 1.00 89.62 88 LEU A N 1
ATOM 692 C CA . LEU A 1 88 ? -26.582 -0.740 22.378 1.00 89.62 88 LEU A CA 1
ATOM 693 C C . LEU A 1 88 ? -27.874 -0.443 23.154 1.00 89.62 88 LEU A C 1
ATOM 695 O O . LEU A 1 88 ? -28.054 -0.924 24.269 1.00 89.62 88 LEU A O 1
ATOM 699 N N . ARG A 1 89 ? -28.813 0.316 22.568 1.00 90.44 89 ARG A N 1
ATOM 700 C CA . ARG A 1 89 ? -30.104 0.597 23.224 1.00 90.44 89 ARG A CA 1
ATOM 701 C C . ARG A 1 89 ? -30.934 -0.663 23.459 1.00 90.44 89 ARG A C 1
ATOM 703 O O . ARG A 1 89 ? -31.557 -0.774 24.511 1.00 90.44 89 ARG A O 1
ATOM 710 N N . ALA A 1 90 ? -30.950 -1.586 22.499 1.00 91.00 90 ALA A N 1
ATOM 711 C CA . ALA A 1 90 ? -31.667 -2.849 22.640 1.00 91.00 90 ALA A CA 1
ATOM 712 C C . ALA A 1 90 ? -31.078 -3.709 23.771 1.00 91.00 90 ALA A C 1
ATOM 714 O O . ALA A 1 90 ? -31.835 -4.269 24.562 1.00 91.00 90 ALA A O 1
ATOM 715 N N . GLU A 1 91 ? -29.749 -3.758 23.903 1.00 90.62 91 GLU A N 1
ATOM 716 C CA . GLU A 1 91 ? -29.096 -4.455 25.016 1.00 90.62 91 GLU A CA 1
ATOM 717 C C . GLU A 1 91 ? -29.436 -3.839 26.375 1.00 90.62 91 GLU A C 1
ATOM 719 O O . GLU A 1 91 ? -29.782 -4.569 27.306 1.00 90.62 91 GLU A O 1
ATOM 724 N N . PHE A 1 92 ? -29.398 -2.508 26.498 1.00 91.44 92 PHE A N 1
ATOM 725 C CA . PHE A 1 92 ? -29.761 -1.841 27.752 1.00 91.44 92 PHE A CA 1
ATOM 726 C C . PHE A 1 92 ? -31.228 -2.061 28.127 1.00 91.44 92 PHE A C 1
ATOM 728 O O . PHE A 1 92 ? -31.523 -2.299 29.297 1.00 91.44 92 PHE A O 1
ATOM 735 N N . ALA A 1 93 ? -32.138 -2.031 27.150 1.00 91.31 93 ALA A N 1
ATOM 736 C CA . ALA A 1 93 ? -33.552 -2.303 27.384 1.00 91.31 93 ALA A CA 1
ATOM 737 C C . ALA A 1 93 ? -33.786 -3.744 27.864 1.00 91.31 93 ALA A C 1
ATOM 739 O O . ALA A 1 93 ? -34.514 -3.946 28.833 1.00 91.31 93 ALA A O 1
ATOM 740 N N . ARG A 1 94 ? -33.120 -4.731 27.246 1.00 90.31 94 ARG A N 1
ATOM 741 C CA . ARG A 1 94 ? -33.225 -6.140 27.652 1.00 90.31 94 ARG A CA 1
ATOM 742 C C . ARG A 1 94 ? -32.667 -6.365 29.057 1.00 90.31 94 ARG A C 1
ATOM 744 O O . ARG A 1 94 ? -33.296 -6.999 29.890 1.00 90.31 94 ARG A O 1
ATOM 751 N N . LYS A 1 95 ? -31.521 -5.760 29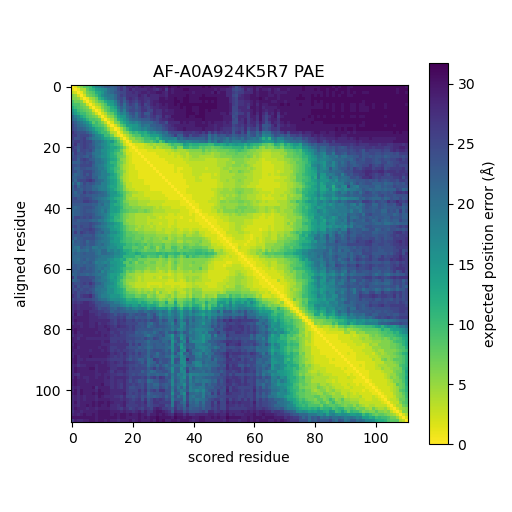.369 1.00 89.06 95 LYS A N 1
ATOM 752 C CA . LYS A 1 95 ? -30.929 -5.858 30.709 1.00 89.06 95 LYS A CA 1
ATOM 753 C C . LYS A 1 95 ? -31.800 -5.196 31.782 1.00 89.06 95 LYS A C 1
ATOM 755 O O . LYS A 1 95 ? -31.873 -5.699 32.900 1.00 89.06 95 LYS A O 1
ATOM 760 N N . ALA A 1 96 ? -32.475 -4.096 31.447 1.00 91.69 96 ALA A N 1
ATOM 761 C CA . ALA A 1 96 ? -33.433 -3.454 32.342 1.00 91.69 96 ALA A CA 1
ATOM 762 C C . ALA A 1 96 ? -34.673 -4.330 32.581 1.00 91.69 96 ALA A C 1
ATOM 764 O O . ALA A 1 96 ? -35.087 -4.469 33.731 1.00 91.69 96 ALA A O 1
ATOM 765 N N . SER A 1 97 ? -35.232 -4.962 31.539 1.00 89.38 97 SER A N 1
ATOM 766 C CA . SER A 1 97 ? -36.360 -5.888 31.704 1.00 89.38 97 SER A CA 1
ATOM 767 C C . SER A 1 97 ? -35.981 -7.120 32.519 1.00 89.38 97 SER A C 1
ATOM 769 O O . SER A 1 97 ? -36.731 -7.507 33.409 1.00 89.38 97 SER A O 1
ATOM 771 N N . ASP A 1 98 ? -34.798 -7.688 32.278 1.00 89.00 98 ASP A N 1
ATOM 772 C CA . ASP A 1 98 ? -34.310 -8.864 33.005 1.00 89.00 98 ASP A CA 1
ATOM 773 C C . ASP A 1 98 ? -34.077 -8.530 34.488 1.00 89.00 98 ASP A C 1
ATOM 775 O O . ASP A 1 98 ? -34.445 -9.300 35.373 1.00 89.00 98 ASP A O 1
ATOM 779 N N . SER A 1 99 ? -33.535 -7.342 34.778 1.00 86.50 99 SER A N 1
ATOM 780 C CA . SER A 1 99 ? -33.352 -6.864 36.152 1.00 86.50 99 SER A CA 1
ATOM 781 C C . SER A 1 99 ? -34.679 -6.576 36.858 1.00 86.50 99 SER A C 1
ATOM 783 O O . SER A 1 99 ? -34.800 -6.854 38.049 1.00 86.50 99 SER A O 1
ATOM 785 N N . ALA A 1 100 ? -35.667 -6.016 36.155 1.00 84.62 100 ALA A N 1
ATOM 786 C CA . ALA A 1 100 ? -36.995 -5.769 36.710 1.00 84.62 100 ALA A CA 1
ATOM 787 C C . ALA A 1 100 ? -37.740 -7.085 36.988 1.00 84.62 100 ALA A C 1
ATOM 789 O O . ALA A 1 100 ? -38.359 -7.230 38.039 1.00 84.62 100 ALA A O 1
ATOM 790 N N . ALA A 1 101 ? -37.618 -8.066 36.089 1.00 82.75 101 ALA A N 1
ATOM 791 C CA . ALA A 1 101 ? -38.159 -9.407 36.284 1.00 82.75 101 ALA A CA 1
ATOM 792 C C . ALA A 1 101 ? -37.494 -10.123 37.473 1.00 82.75 101 ALA A C 1
ATOM 794 O O . ALA A 1 101 ? -38.187 -10.737 38.281 1.00 82.75 101 ALA A O 1
ATOM 795 N N . ALA A 1 102 ? -36.172 -9.992 37.632 1.00 82.81 102 ALA A N 1
ATOM 796 C CA . ALA A 1 102 ? -35.448 -10.548 38.775 1.00 82.81 102 ALA A CA 1
ATOM 797 C C . ALA A 1 102 ? -35.860 -9.901 40.111 1.00 82.81 102 ALA A C 1
ATOM 799 O O . ALA A 1 102 ? -36.028 -10.605 41.104 1.00 82.81 102 ALA A O 1
ATOM 800 N N . ALA A 1 103 ? -36.070 -8.580 40.138 1.00 80.94 103 ALA A N 1
ATOM 801 C CA . ALA A 1 103 ? -36.538 -7.871 41.330 1.00 80.94 103 ALA A CA 1
ATOM 802 C C . ALA A 1 103 ? -37.978 -8.258 41.712 1.00 80.94 103 ALA A C 1
ATOM 804 O O . ALA A 1 103 ? -38.258 -8.491 42.884 1.00 80.94 103 ALA A O 1
ATOM 805 N N . ALA A 1 104 ? -38.875 -8.394 40.729 1.00 77.62 104 ALA A N 1
ATOM 806 C CA . ALA A 1 104 ? -40.251 -8.831 40.964 1.00 77.62 104 ALA A CA 1
ATOM 807 C C . ALA A 1 104 ? -40.331 -10.290 41.449 1.00 77.62 104 ALA A C 1
ATOM 809 O O . ALA A 1 104 ? -41.142 -10.609 42.313 1.00 77.62 104 ALA A O 1
ATOM 810 N N . ALA A 1 105 ? -39.471 -11.177 40.939 1.00 75.81 105 ALA A N 1
ATOM 811 C CA . ALA A 1 105 ? -39.401 -12.563 41.404 1.00 75.81 105 ALA A CA 1
ATOM 812 C C . ALA A 1 105 ? -38.874 -12.683 42.848 1.00 75.81 105 ALA A C 1
ATOM 814 O O . ALA A 1 105 ? -39.293 -13.582 43.572 1.00 75.81 105 ALA A O 1
ATOM 815 N N . ALA A 1 106 ? -37.989 -11.776 43.279 1.00 73.88 106 ALA A N 1
ATOM 816 C CA . ALA A 1 106 ? -37.499 -11.728 44.657 1.00 73.88 106 ALA A CA 1
ATOM 817 C C . ALA A 1 106 ? -38.563 -11.228 45.656 1.00 73.88 106 ALA A C 1
ATOM 819 O O . ALA A 1 106 ? -38.574 -11.672 46.801 1.00 73.88 106 ALA A O 1
ATOM 820 N N . ASP A 1 107 ? -39.470 -10.349 45.219 1.00 66.88 107 ASP A N 1
ATOM 821 C CA . ASP A 1 107 ? -40.575 -9.808 46.028 1.00 66.88 107 ASP A CA 1
ATOM 822 C C . ASP A 1 107 ? -41.715 -10.828 46.229 1.00 66.88 107 ASP A C 1
ATOM 824 O O . ASP A 1 107 ? -42.302 -10.924 47.301 1.00 66.88 107 ASP A O 1
ATOM 828 N N . GLN A 1 108 ? -41.976 -11.677 45.227 1.00 64.38 108 GLN A N 1
ATOM 829 C CA . GLN A 1 108 ? -43.021 -12.717 45.268 1.00 64.38 108 GLN A CA 1
ATOM 830 C C . GLN A 1 108 ? -42.620 -13.986 46.055 1.00 64.38 108 GLN A C 1
ATOM 832 O O . GLN A 1 108 ? -43.427 -14.903 46.190 1.00 64.38 108 GLN A O 1
ATOM 837 N N . GLY A 1 109 ? -41.375 -14.074 46.542 1.00 56.31 109 GLY A N 1
ATOM 838 C CA . GLY A 1 109 ? -40.824 -15.242 47.246 1.00 56.31 109 GLY A CA 1
ATOM 839 C C . GLY A 1 109 ? -40.808 -15.140 48.776 1.00 56.31 109 GLY A C 1
ATOM 840 O O . GLY A 1 109 ? -40.294 -16.046 49.429 1.00 56.31 109 GLY A O 1
ATOM 841 N N . ILE A 1 110 ? -41.329 -14.053 49.354 1.00 55.44 110 ILE A N 1
ATOM 842 C CA . ILE A 1 110 ? -41.442 -13.864 50.807 1.00 55.44 110 ILE A CA 1
ATOM 843 C C . ILE A 1 110 ? -42.913 -14.070 51.195 1.00 55.44 110 ILE A C 1
ATOM 845 O O . ILE A 1 110 ? -43.678 -13.115 51.309 1.00 55.44 110 ILE A O 1
ATOM 849 N N . GLY A 1 111 ? -43.316 -15.331 51.345 1.00 50.81 111 GLY A N 1
ATOM 850 C CA . GLY A 1 111 ? -44.647 -15.747 51.792 1.00 50.81 111 GLY A CA 1
ATOM 851 C C . GLY A 1 111 ? -44.583 -17.092 52.486 1.00 50.81 111 GLY A C 1
ATOM 852 O O . GLY A 1 111 ? -44.103 -18.044 51.833 1.00 50.81 111 GLY A O 1
#

Solvent-accessible surface area (backbone atoms only — not comparable to full-atom values): 7359 Å² total; per-residue (Å²): 140,87,85,91,83,81,82,91,77,86,87,80,85,94,85,63,82,60,59,60,57,50,52,53,51,50,53,48,55,49,51,54,49,51,53,59,58,70,66,43,87,87,69,82,88,87,88,78,57,68,61,44,79,56,90,96,43,82,41,76,39,75,75,63,71,64,63,69,73,65,44,80,83,61,78,69,85,74,76,51,71,65,57,56,53,50,52,51,52,52,52,54,52,50,52,49,52,54,51,49,51,52,53,53,57,61,63,74,67,77,125

Foldseek 3Di:
DDDPDPPPDDPDDDPDDVVVVVVVVVVVVVVVVVCLVVPDDDDDDDDWDQWDDDPPDIHGTDDDPVVVVVPPVPPDPPDDVVVVVVVVVVVVVVVVVVVVVVVVVVVVPPD